Protein AF-A0A0M3T491-F1 (afdb_monomer)

Mean predicted aligned error: 10.69 Å

Foldseek 3Di:
DDPVVVVVVVQVPPPDDPVLVVLLVLLLVLLVQLLVLLLQLLVLVLCLVLPPDDDPPDDDSPPSVPSNVVSVVVNCVSRVVSLVVSVVCCVVVVPGDPVSCVSNVSSVVSSVVSSCVSNVVSVVVSVD

Radius of gyration: 20.45 Å; Cα contacts (8 Å, |Δi|>4): 96; chains: 1; bounding box: 51×39×50 Å

Structure (mmCIF, N/CA/C/O backbone):
data_AF-A0A0M3T491-F1
#
_entry.id   AF-A0A0M3T491-F1
#
loop_
_atom_site.group_PDB
_atom_site.id
_atom_site.type_symbol
_atom_site.label_atom_id
_atom_site.label_alt_id
_atom_site.label_comp_id
_atom_site.label_asym_id
_atom_site.label_entity_id
_atom_site.label_seq_id
_atom_site.pdbx_PDB_ins_code
_atom_site.Cartn_x
_atom_site.Cartn_y
_atom_site.Cartn_z
_atom_site.occupancy
_atom_site.B_iso_or_equiv
_atom_site.auth_seq_id
_atom_site.auth_comp_id
_atom_site.auth_asym_id
_atom_site.auth_atom_id
_atom_site.pdbx_PDB_model_num
ATOM 1 N N . MET A 1 1 ? -22.122 -30.042 24.358 1.00 50.72 1 MET A N 1
ATOM 2 C CA . MET A 1 1 ? -21.982 -28.845 23.497 1.00 50.72 1 MET A CA 1
ATOM 3 C C . MET A 1 1 ? -20.934 -27.952 24.135 1.00 50.72 1 MET A C 1
ATOM 5 O O . MET A 1 1 ? -21.122 -27.557 25.278 1.00 50.72 1 MET A O 1
ATOM 9 N N . SER A 1 2 ? -19.771 -27.819 23.492 1.00 48.56 2 SER A N 1
ATOM 10 C CA . SER A 1 2 ? -18.534 -27.357 24.131 1.00 48.56 2 SER A CA 1
ATOM 11 C C . SER A 1 2 ? -18.526 -25.845 24.368 1.00 48.56 2 SER A C 1
ATOM 13 O O . SER A 1 2 ? -19.044 -25.066 23.574 1.00 48.56 2 SER A O 1
ATOM 15 N N . HIS A 1 3 ? -17.867 -25.424 25.447 1.00 48.56 3 HIS A N 1
ATOM 16 C CA . HIS A 1 3 ? -17.597 -24.024 25.798 1.00 48.56 3 HIS A CA 1
ATOM 17 C C . HIS A 1 3 ? -16.931 -23.193 24.676 1.00 48.56 3 HIS A C 1
ATOM 19 O O . HIS A 1 3 ? -16.862 -21.966 24.780 1.00 48.56 3 HIS A O 1
ATOM 25 N N . GLU A 1 4 ? -16.426 -23.836 23.620 1.00 49.84 4 GLU A N 1
ATOM 26 C CA . GLU A 1 4 ? -15.821 -23.183 22.459 1.00 49.84 4 GLU A CA 1
ATOM 27 C C . GLU A 1 4 ? -16.860 -22.541 21.541 1.00 49.84 4 GLU A C 1
ATOM 29 O O . GLU A 1 4 ? -16.658 -21.409 21.107 1.00 49.84 4 GLU A O 1
ATOM 34 N N . THR A 1 5 ? -18.008 -23.184 21.300 1.00 50.03 5 THR A N 1
ATOM 35 C CA . THR A 1 5 ? -19.034 -22.631 20.392 1.00 50.03 5 THR A CA 1
ATOM 36 C C . THR A 1 5 ? -19.620 -21.328 20.937 1.00 50.03 5 THR A C 1
ATOM 38 O O . THR A 1 5 ? -19.892 -20.391 20.185 1.00 50.03 5 THR A O 1
ATOM 41 N N . THR A 1 6 ? -19.705 -21.202 22.262 1.00 48.41 6 THR A N 1
ATOM 42 C CA . THR A 1 6 ? -20.132 -19.971 22.934 1.00 48.41 6 THR A CA 1
ATOM 43 C C . THR A 1 6 ? -19.108 -18.838 22.805 1.00 48.41 6 THR A C 1
ATOM 45 O O . THR A 1 6 ? -19.504 -17.675 22.813 1.00 48.41 6 THR A O 1
ATOM 48 N N . ARG A 1 7 ? -17.802 -19.126 22.655 1.00 46.41 7 ARG A N 1
ATOM 49 C CA . ARG A 1 7 ? -16.784 -18.082 22.416 1.00 46.41 7 ARG A CA 1
ATOM 50 C C . ARG A 1 7 ? -16.881 -17.512 21.006 1.00 46.41 7 ARG A C 1
ATOM 52 O O . ARG A 1 7 ? -16.828 -16.295 20.870 1.00 46.41 7 ARG A O 1
ATOM 59 N N . TYR A 1 8 ? -17.096 -18.353 19.995 1.00 44.50 8 TYR A N 1
ATOM 60 C CA . TYR A 1 8 ? -17.261 -17.894 18.610 1.00 44.50 8 TYR A CA 1
ATOM 61 C C . TYR A 1 8 ? -18.517 -17.029 18.435 1.00 44.50 8 TYR A C 1
ATOM 63 O O . TYR A 1 8 ? -18.456 -15.968 17.817 1.00 44.50 8 TYR A O 1
ATOM 71 N N . LEU A 1 9 ? -19.633 -17.404 19.070 1.00 44.97 9 LEU A N 1
ATOM 72 C CA . LEU A 1 9 ? -20.852 -16.585 19.062 1.00 44.97 9 LEU A CA 1
ATOM 73 C C . LEU A 1 9 ? -20.700 -15.276 19.856 1.00 44.97 9 LEU A C 1
ATOM 75 O O . LEU A 1 9 ? -21.286 -14.261 19.485 1.00 44.97 9 LEU A O 1
ATOM 79 N N . LYS A 1 10 ? -19.880 -15.259 20.917 1.00 40.81 10 LYS A N 1
ATOM 80 C CA . LYS A 1 10 ? -19.593 -14.038 21.693 1.00 40.81 10 LYS A CA 1
ATOM 81 C C . LYS A 1 10 ? -18.606 -13.097 20.986 1.00 40.81 10 LYS A C 1
ATOM 83 O O . LYS A 1 10 ? -18.629 -11.900 21.254 1.00 40.81 10 LYS A O 1
ATOM 88 N N . TYR A 1 11 ? -17.792 -13.614 20.065 1.00 45.69 11 TYR A N 1
ATOM 89 C CA . TYR A 1 11 ? -16.920 -12.833 19.177 1.00 45.69 11 TYR A CA 1
ATOM 90 C C . TYR A 1 11 ? -17.698 -12.115 18.060 1.00 45.69 11 TYR A C 1
ATOM 92 O O . TYR A 1 11 ? -17.348 -10.999 17.677 1.00 45.69 11 TYR A O 1
ATOM 100 N N . GLY A 1 12 ? -18.824 -12.686 17.620 1.00 41.19 12 GLY A N 1
ATOM 101 C CA . GLY A 1 12 ? -19.695 -12.105 16.591 1.00 41.19 12 GLY A CA 1
ATOM 102 C C . GLY A 1 12 ? -20.471 -10.842 16.995 1.00 41.19 12 GLY A C 1
ATOM 103 O O . GLY A 1 12 ? -21.180 -10.286 16.162 1.00 41.19 12 GLY A O 1
ATOM 104 N N . ASN A 1 13 ? -20.360 -10.370 18.243 1.00 46.34 13 ASN A N 1
ATOM 105 C CA . ASN A 1 13 ? -21.100 -9.199 18.733 1.00 46.34 13 ASN A CA 1
ATOM 106 C C . ASN A 1 13 ? -20.210 -8.174 19.453 1.00 46.34 13 ASN A C 1
ATOM 108 O O . ASN A 1 13 ? -20.619 -7.519 20.414 1.00 46.34 13 ASN A O 1
ATOM 112 N N . THR A 1 14 ? -18.969 -8.024 18.995 1.00 55.06 14 THR A N 1
ATOM 113 C CA . THR A 1 14 ? -18.126 -6.906 19.420 1.00 55.06 14 THR A CA 1
ATOM 114 C C . THR A 1 14 ? -18.562 -5.681 18.620 1.00 55.06 14 THR A C 1
ATOM 116 O O . THR A 1 14 ? -18.238 -5.558 17.441 1.00 55.06 14 THR A O 1
ATOM 119 N N . ARG A 1 15 ? -19.361 -4.784 19.216 1.00 57.03 15 ARG A N 1
ATOM 120 C CA . ARG A 1 15 ? -19.705 -3.499 18.583 1.00 57.03 15 ARG A CA 1
ATOM 121 C C . ARG A 1 15 ? -18.404 -2.761 18.245 1.00 57.03 15 ARG A C 1
ATOM 123 O O . ARG A 1 15 ? -17.782 -2.192 19.136 1.00 57.03 15 ARG A O 1
ATOM 130 N N . LEU A 1 16 ? -18.011 -2.766 16.968 1.00 64.00 16 LEU A N 1
ATOM 131 C CA . LEU A 1 16 ? -16.921 -1.933 16.459 1.00 64.00 16 LEU A CA 1
ATOM 132 C C . LEU A 1 16 ? -17.177 -0.482 16.871 1.00 64.00 16 LEU A C 1
ATOM 134 O O . LEU A 1 16 ? -18.262 0.063 16.632 1.00 64.00 16 LEU A O 1
ATOM 138 N N . THR A 1 17 ? -16.171 0.130 17.488 1.00 73.69 17 THR A N 1
ATOM 139 C CA . THR A 1 17 ? -16.202 1.550 17.846 1.00 73.69 17 THR A CA 1
ATOM 140 C C . THR A 1 17 ? -16.364 2.399 16.581 1.00 73.69 17 THR A C 1
ATOM 142 O O . THR A 1 17 ? -15.955 1.990 15.491 1.00 73.69 17 THR A O 1
ATOM 145 N N . GLN A 1 18 ? -16.969 3.589 16.684 1.00 81.81 18 GLN A N 1
ATOM 146 C CA . GLN A 1 18 ? -17.143 4.457 15.508 1.00 81.81 18 GLN A CA 1
ATOM 147 C C . GLN A 1 18 ? -15.810 4.789 14.821 1.00 81.81 18 GLN A C 1
ATOM 149 O O . GLN A 1 18 ? -15.758 4.829 13.595 1.00 81.81 18 GLN A O 1
ATOM 154 N N . VAL A 1 19 ? -14.730 4.920 15.599 1.00 80.44 19 VAL A N 1
ATOM 155 C CA . VAL A 1 19 ? -13.365 5.109 15.091 1.00 80.44 19 VAL A CA 1
ATOM 156 C C . VAL A 1 19 ? -12.949 3.944 14.194 1.00 80.44 19 VAL A C 1
ATOM 158 O O . VAL A 1 19 ? -12.510 4.169 13.074 1.00 80.44 19 VAL A O 1
ATOM 161 N N . GLN A 1 20 ? -13.153 2.695 14.618 1.00 79.31 20 GLN A N 1
ATOM 162 C CA . GLN A 1 20 ? -12.793 1.531 13.801 1.00 79.31 20 GLN A CA 1
ATOM 163 C C . GLN A 1 20 ? -13.614 1.437 12.509 1.00 79.31 20 GLN A C 1
ATOM 165 O O . GLN A 1 20 ? -13.078 1.042 11.479 1.00 79.31 20 GLN A O 1
ATOM 170 N N . LYS A 1 21 ? -14.893 1.836 12.531 1.00 84.00 21 LYS A N 1
ATOM 171 C CA . LYS A 1 21 ? -15.722 1.889 11.314 1.00 84.00 21 LYS A CA 1
ATOM 172 C C . LYS A 1 21 ? -15.236 2.958 10.340 1.00 84.00 21 LYS A C 1
ATOM 174 O O . LYS A 1 21 ? -15.083 2.671 9.157 1.00 84.00 21 LYS A O 1
ATOM 179 N N . ALA A 1 22 ? -14.970 4.166 10.836 1.00 88.00 22 ALA A N 1
ATOM 180 C CA . ALA A 1 22 ? -14.430 5.252 10.025 1.00 88.00 22 ALA A CA 1
ATOM 181 C C . ALA A 1 22 ? -13.084 4.854 9.407 1.00 88.00 22 ALA A C 1
ATOM 183 O O . ALA A 1 22 ? -12.864 5.046 8.215 1.00 88.00 22 ALA A O 1
ATOM 184 N N . MET A 1 23 ? -12.227 4.207 10.197 1.00 88.19 23 MET A N 1
ATOM 185 C CA . MET A 1 23 ? -10.930 3.737 9.729 1.00 88.19 23 MET A CA 1
ATOM 186 C C . MET A 1 23 ? -11.039 2.582 8.747 1.00 88.19 23 MET A C 1
ATOM 188 O O . MET A 1 23 ? -10.248 2.525 7.817 1.00 88.19 23 MET A O 1
ATOM 192 N N . ALA A 1 24 ? -12.047 1.719 8.872 1.00 87.94 24 ALA A N 1
ATOM 193 C CA . ALA A 1 24 ? -12.282 0.687 7.875 1.00 87.94 24 ALA A CA 1
ATOM 194 C C . ALA A 1 24 ? -12.611 1.283 6.502 1.00 87.94 24 ALA A C 1
ATOM 196 O O . ALA A 1 24 ? -12.004 0.901 5.504 1.00 87.94 24 ALA A O 1
ATOM 197 N N . VAL A 1 25 ? -13.511 2.269 6.460 1.00 92.06 25 VAL A N 1
ATOM 198 C CA . VAL A 1 25 ? -13.827 3.001 5.225 1.00 92.06 25 VAL A CA 1
ATOM 199 C C . VAL A 1 25 ? -12.585 3.711 4.694 1.00 92.06 25 VAL A C 1
ATOM 201 O O . VAL A 1 25 ? -12.272 3.608 3.515 1.00 92.06 25 VAL A O 1
ATOM 204 N N . PHE A 1 26 ? -11.839 4.379 5.569 1.00 92.94 26 PHE A N 1
ATOM 205 C CA . PHE A 1 26 ? -10.636 5.111 5.199 1.00 92.94 26 PHE A CA 1
ATOM 206 C C . PHE A 1 26 ? -9.536 4.203 4.620 1.00 92.94 26 PHE A C 1
ATOM 208 O O . PHE A 1 26 ? -8.950 4.533 3.591 1.00 92.94 26 PHE A O 1
ATOM 215 N N . SER A 1 27 ? -9.298 3.032 5.218 1.00 91.88 27 SER A N 1
ATOM 216 C CA . SER A 1 27 ? -8.358 2.029 4.707 1.00 91.88 27 SER A CA 1
ATOM 217 C C . SER A 1 27 ? -8.810 1.441 3.366 1.00 91.88 27 SER A C 1
ATOM 219 O O . SER A 1 27 ? -7.983 1.252 2.480 1.00 91.88 27 SER A O 1
ATOM 221 N N . VAL A 1 28 ? -10.112 1.201 3.171 1.00 93.38 28 VAL A N 1
ATOM 222 C CA . VAL A 1 28 ? -10.649 0.736 1.879 1.00 93.38 28 VAL A CA 1
ATOM 223 C C . VAL A 1 28 ? -10.496 1.809 0.79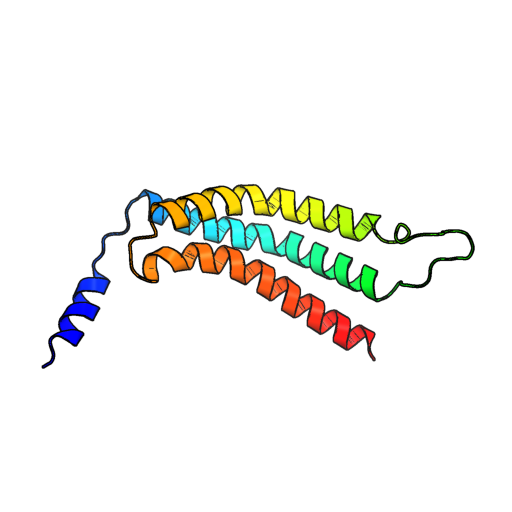9 1.00 93.38 28 VAL A C 1
ATOM 225 O O . VAL A 1 28 ? -10.042 1.509 -0.302 1.00 93.38 28 VAL A O 1
ATOM 228 N N . THR A 1 29 ? -10.795 3.070 1.113 1.00 94.75 29 THR A N 1
ATOM 229 C CA . THR A 1 29 ? -10.563 4.194 0.196 1.00 94.75 29 THR A CA 1
ATOM 230 C C . THR A 1 29 ? -9.083 4.312 -0.159 1.00 94.75 29 THR A C 1
ATOM 232 O O . THR A 1 29 ? -8.750 4.432 -1.335 1.00 94.75 29 THR A O 1
ATOM 235 N N . GLY A 1 30 ? -8.192 4.200 0.830 1.00 92.81 30 GLY A N 1
ATOM 236 C CA . GLY A 1 30 ? -6.747 4.185 0.606 1.00 92.81 30 GLY A CA 1
ATOM 237 C C . GLY A 1 30 ? -6.299 3.051 -0.312 1.00 92.81 30 GLY A C 1
ATOM 238 O O . GLY A 1 30 ? -5.488 3.277 -1.204 1.00 92.81 30 GLY A O 1
ATOM 239 N N . ALA A 1 31 ? -6.874 1.855 -0.157 1.00 93.44 31 ALA A N 1
ATOM 240 C CA . ALA A 1 31 ? -6.590 0.714 -1.023 1.00 93.44 31 ALA A CA 1
ATOM 241 C C . ALA A 1 31 ? -6.986 0.986 -2.483 1.00 93.44 31 ALA A C 1
ATOM 243 O O . ALA A 1 31 ? -6.210 0.688 -3.386 1.00 93.44 31 ALA A O 1
ATOM 244 N N . ILE A 1 32 ? -8.159 1.591 -2.715 1.00 94.94 32 ILE A N 1
ATOM 245 C CA . ILE A 1 32 ? -8.648 1.952 -4.058 1.00 94.94 32 ILE A CA 1
ATOM 246 C C . ILE A 1 32 ? -7.774 3.045 -4.684 1.00 94.94 32 ILE A C 1
ATOM 248 O O . ILE A 1 32 ? -7.355 2.922 -5.834 1.00 94.94 32 ILE A O 1
ATOM 252 N N . VAL A 1 33 ? -7.464 4.099 -3.924 1.00 94.75 33 VAL A N 1
ATOM 253 C CA . VAL A 1 33 ? -6.591 5.194 -4.378 1.00 94.75 33 VAL A CA 1
ATOM 254 C C . VAL A 1 33 ? -5.198 4.671 -4.725 1.00 94.75 33 VAL A C 1
ATOM 256 O O . VAL A 1 33 ? -4.588 5.138 -5.683 1.00 94.75 33 VAL A O 1
ATOM 259 N N . ALA A 1 34 ? -4.714 3.664 -3.996 1.00 93.4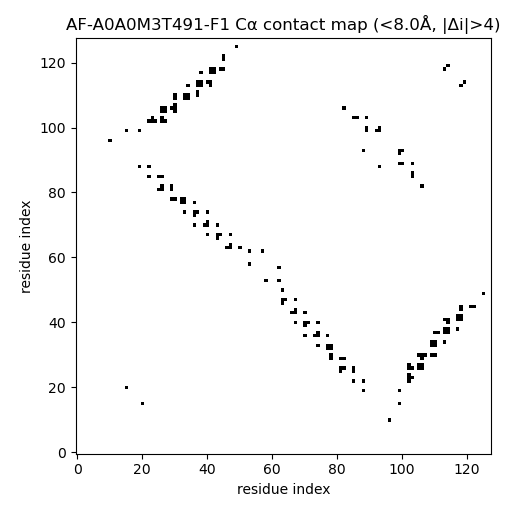4 34 ALA A N 1
ATOM 260 C CA . ALA A 1 34 ? -3.411 3.063 -4.224 1.00 93.44 34 ALA A CA 1
ATOM 261 C C . ALA A 1 34 ? -3.330 2.187 -5.486 1.00 93.44 34 ALA A C 1
ATOM 263 O O . ALA A 1 34 ? -2.219 1.855 -5.891 1.00 93.44 34 ALA A O 1
ATOM 264 N N . ILE A 1 35 ? -4.444 1.829 -6.139 1.00 93.06 35 ILE A N 1
ATOM 265 C CA . ILE A 1 35 ? -4.438 0.922 -7.303 1.00 93.06 35 ILE A CA 1
ATOM 266 C C . ILE A 1 35 ? -3.586 1.486 -8.445 1.00 93.06 35 ILE A C 1
ATOM 268 O O . ILE A 1 35 ? -2.624 0.855 -8.885 1.00 93.06 35 ILE A O 1
ATOM 272 N N . LEU A 1 36 ? -3.922 2.692 -8.905 1.00 92.94 36 LEU A N 1
ATOM 273 C CA . LEU A 1 36 ? -3.238 3.350 -10.017 1.00 92.94 36 LEU A CA 1
ATOM 274 C C . LEU A 1 36 ? -1.742 3.602 -9.746 1.00 92.94 36 LEU A C 1
ATOM 276 O O . LEU A 1 36 ? -0.922 3.220 -10.581 1.00 92.94 36 LEU A O 1
ATOM 280 N N . PRO A 1 37 ? -1.335 4.190 -8.606 1.00 92.94 37 PRO A N 1
ATOM 281 C CA . PRO A 1 37 ? 0.081 4.388 -8.334 1.00 92.94 37 PRO A CA 1
ATOM 282 C C . PRO A 1 37 ? 0.838 3.072 -8.095 1.00 92.94 37 PRO A C 1
ATOM 284 O O . PRO A 1 37 ? 2.015 3.004 -8.433 1.00 92.94 37 PRO A O 1
ATOM 287 N N . SER A 1 38 ? 0.191 2.012 -7.587 1.00 92.00 38 SER A N 1
ATOM 288 C CA . SER A 1 38 ? 0.816 0.677 -7.500 1.00 92.00 38 SER A CA 1
ATOM 289 C C . SER A 1 38 ? 1.115 0.111 -8.885 1.00 92.00 38 SER A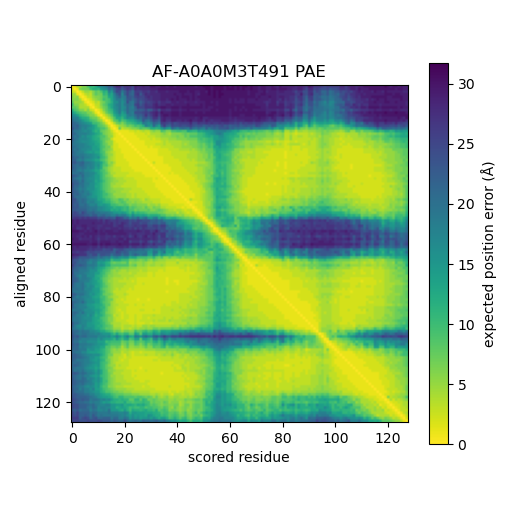 C 1
ATOM 291 O O . SER A 1 38 ? 2.167 -0.481 -9.100 1.00 92.00 38 SER A O 1
ATOM 293 N N . PHE A 1 39 ? 0.209 0.318 -9.843 1.00 90.31 39 PHE A N 1
ATOM 294 C CA . PHE A 1 39 ? 0.430 -0.079 -11.230 1.00 90.31 39 PHE A CA 1
ATOM 295 C C . PHE A 1 39 ? 1.597 0.694 -11.867 1.00 90.31 39 PHE A C 1
ATOM 297 O O . PHE A 1 39 ? 2.472 0.085 -12.479 1.00 90.31 39 PHE A O 1
ATOM 304 N N . LEU A 1 40 ? 1.667 2.017 -11.669 1.00 90.00 40 LEU A N 1
ATOM 305 C CA . LEU A 1 40 ? 2.795 2.833 -12.143 1.00 90.00 40 LEU A CA 1
ATOM 306 C C . LEU A 1 40 ? 4.128 2.395 -11.527 1.00 90.00 40 LEU A C 1
ATOM 308 O O . LEU A 1 40 ? 5.139 2.339 -12.224 1.00 90.00 40 LEU A O 1
ATOM 312 N N . LEU A 1 41 ? 4.125 2.048 -10.239 1.00 89.75 41 LEU A N 1
ATOM 313 C CA . LEU A 1 41 ? 5.303 1.524 -9.557 1.00 89.75 41 LEU A CA 1
ATOM 314 C C . LEU A 1 41 ? 5.722 0.155 -10.117 1.00 89.75 41 LEU A C 1
ATOM 316 O O . LEU A 1 41 ? 6.909 -0.065 -10.343 1.00 89.75 41 LEU A O 1
ATOM 320 N N . ALA A 1 42 ? 4.773 -0.740 -10.419 1.00 89.00 42 ALA A N 1
ATOM 321 C CA . ALA A 1 42 ? 5.066 -2.026 -11.060 1.00 89.00 42 ALA A CA 1
ATOM 322 C C . ALA A 1 42 ? 5.719 -1.856 -12.445 1.00 89.00 42 ALA A C 1
ATOM 324 O O . ALA A 1 42 ? 6.662 -2.578 -12.781 1.00 89.00 42 ALA A O 1
ATOM 325 N N . LEU A 1 43 ? 5.256 -0.881 -13.235 1.00 84.44 43 LEU A N 1
ATOM 326 C CA . LEU A 1 43 ? 5.879 -0.531 -14.514 1.00 84.44 43 LEU A CA 1
ATOM 327 C C . LEU A 1 43 ? 7.301 -0.002 -14.317 1.00 84.44 43 LEU A C 1
ATOM 329 O O . LEU A 1 43 ? 8.224 -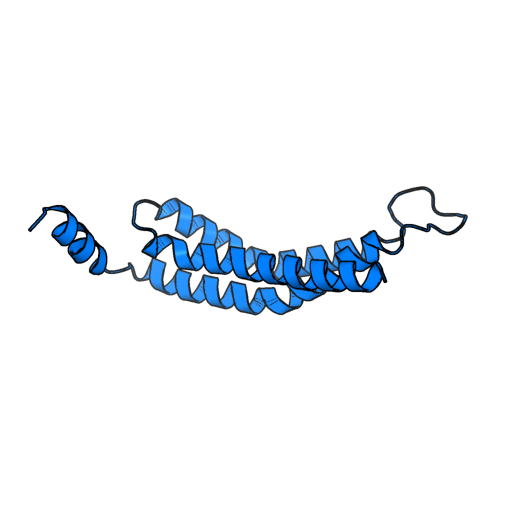0.525 -14.937 1.00 84.44 43 LEU A O 1
ATOM 333 N N . GLY A 1 44 ? 7.492 0.960 -13.408 1.00 82.88 44 GLY A N 1
ATOM 334 C CA . GLY A 1 44 ? 8.814 1.509 -13.096 1.00 82.88 44 GLY A CA 1
ATOM 335 C C . GLY A 1 44 ? 9.806 0.440 -12.626 1.00 82.88 44 GLY A C 1
A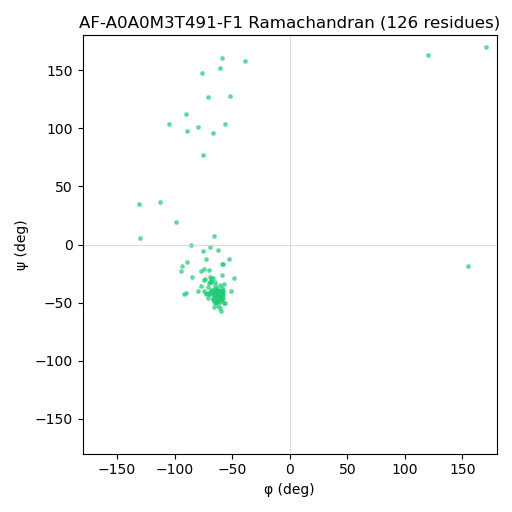TOM 336 O O . GLY A 1 44 ? 10.961 0.443 -13.045 1.00 82.88 44 GLY A O 1
ATOM 337 N N . MET A 1 45 ? 9.351 -0.525 -11.819 1.00 82.19 45 MET A N 1
ATOM 338 C CA . MET A 1 45 ? 10.159 -1.681 -11.412 1.00 82.19 45 MET A CA 1
ATOM 339 C C . MET A 1 45 ? 10.530 -2.575 -12.599 1.00 82.19 45 MET A C 1
ATOM 341 O O . MET A 1 45 ? 11.677 -2.995 -12.715 1.00 82.19 45 MET A O 1
ATOM 345 N N . THR A 1 46 ? 9.584 -2.861 -13.494 1.00 78.31 46 THR A N 1
ATOM 346 C CA . THR A 1 46 ? 9.833 -3.716 -14.667 1.00 78.31 46 THR A CA 1
ATOM 347 C C . THR A 1 46 ? 10.828 -3.068 -15.632 1.00 78.31 46 THR A C 1
ATOM 349 O O . THR A 1 46 ? 11.762 -3.723 -16.099 1.00 78.31 46 THR A O 1
ATOM 352 N N . GLU A 1 47 ? 10.662 -1.776 -15.919 1.00 75.06 4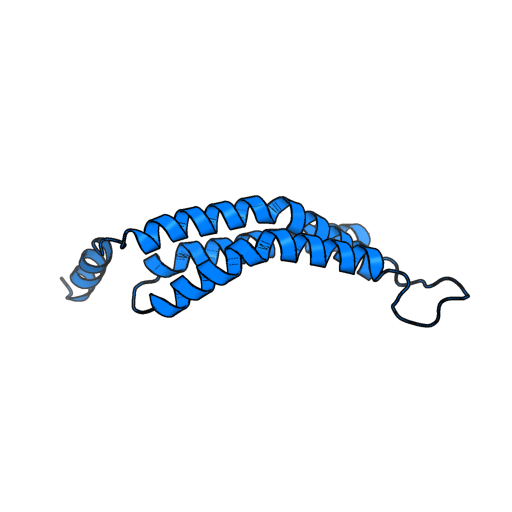7 GLU A N 1
ATOM 353 C CA . GLU A 1 47 ? 11.604 -1.018 -16.749 1.00 75.06 47 GLU A CA 1
ATOM 354 C C . GLU A 1 47 ? 13.010 -1.014 -16.145 1.00 75.06 47 GLU A C 1
ATOM 356 O O . GLU A 1 47 ? 13.991 -1.192 -16.867 1.00 75.06 47 GLU A O 1
ATOM 361 N N . TRP A 1 48 ? 13.109 -0.883 -14.820 1.00 73.19 48 TRP A N 1
ATOM 362 C CA . TRP A 1 48 ? 14.383 -0.948 -14.113 1.00 73.19 48 TRP A CA 1
ATOM 363 C C . TRP A 1 48 ? 15.085 -2.307 -14.281 1.00 73.19 48 TRP A C 1
ATOM 365 O O . TRP A 1 48 ? 16.282 -2.342 -14.556 1.00 73.19 48 TRP A O 1
ATOM 375 N N . PHE A 1 49 ? 14.355 -3.427 -14.192 1.00 70.44 49 PHE A N 1
ATOM 376 C CA . PHE A 1 49 ? 14.934 -4.765 -14.389 1.00 70.44 49 PHE A CA 1
ATOM 377 C C . PHE A 1 49 ? 15.336 -5.055 -15.844 1.00 70.44 49 PHE A C 1
ATOM 379 O O . PHE A 1 49 ? 16.303 -5.775 -16.077 1.00 70.44 49 PHE A O 1
ATOM 386 N N . THR A 1 50 ? 14.602 -4.522 -16.822 1.00 66.31 50 THR A N 1
ATOM 387 C CA . THR A 1 50 ? 14.778 -4.859 -18.249 1.00 66.31 50 THR A CA 1
ATOM 388 C C . THR A 1 50 ? 15.793 -3.986 -18.986 1.00 66.31 50 THR A C 1
ATOM 390 O O . THR A 1 50 ? 16.233 -4.364 -20.068 1.00 66.31 50 THR A O 1
ATOM 393 N N . ARG A 1 51 ? 16.198 -2.837 -18.430 1.00 60.88 51 ARG A N 1
ATOM 394 C CA . ARG A 1 51 ? 17.090 -1.875 -19.103 1.00 60.88 51 ARG A CA 1
ATOM 395 C C . ARG A 1 51 ? 18.472 -1.746 -18.462 1.00 60.88 51 ARG A C 1
ATOM 397 O O . ARG A 1 51 ? 19.040 -0.666 -18.465 1.00 60.88 51 ARG A O 1
ATOM 404 N N . MET A 1 52 ? 19.072 -2.824 -17.958 1.00 55.56 52 MET A N 1
ATOM 405 C CA . MET A 1 52 ? 20.414 -2.766 -17.337 1.00 55.56 52 MET A CA 1
ATOM 406 C C . MET A 1 52 ? 21.581 -2.401 -18.289 1.00 55.56 52 MET A C 1
ATOM 408 O O . MET A 1 52 ? 22.737 -2.419 -17.870 1.00 55.56 52 MET A O 1
ATOM 412 N N . GLU A 1 53 ? 21.323 -2.026 -19.543 1.00 54.47 53 GLU A N 1
ATOM 413 C CA . GLU A 1 53 ? 22.346 -1.506 -20.451 1.00 54.47 53 GLU A CA 1
ATOM 414 C C . GLU A 1 53 ? 22.460 0.019 -20.307 1.00 54.47 53 GLU A C 1
ATOM 416 O O . GLU A 1 53 ? 21.681 0.804 -20.859 1.00 54.47 53 GLU A O 1
ATOM 421 N N . CYS A 1 54 ? 23.443 0.455 -19.521 1.00 58.31 54 CYS A N 1
ATOM 422 C CA . CYS A 1 54 ? 23.927 1.829 -19.560 1.00 58.31 54 CYS A CA 1
ATOM 423 C C . CYS A 1 54 ? 24.692 2.041 -20.875 1.00 58.31 54 CYS A C 1
ATOM 425 O O . CYS A 1 54 ? 25.611 1.286 -21.191 1.00 58.31 54 CYS A O 1
ATOM 427 N N . GLY A 1 55 ? 24.329 3.075 -21.640 1.00 58.09 55 GLY A N 1
ATOM 428 C CA . GLY A 1 55 ? 25.114 3.491 -22.804 1.00 58.09 55 GLY A CA 1
ATOM 429 C C . GLY A 1 55 ? 26.556 3.867 -22.415 1.00 58.09 55 GLY A C 1
ATOM 430 O O . GLY A 1 55 ? 26.829 4.160 -21.246 1.00 58.09 55 GLY A O 1
ATOM 431 N N . PRO A 1 56 ? 27.504 3.882 -23.371 1.00 50.88 56 PRO A N 1
ATOM 432 C CA . PRO A 1 56 ? 28.898 4.205 -23.087 1.00 50.88 56 PRO A CA 1
ATOM 433 C C . PRO A 1 56 ? 29.011 5.680 -22.671 1.00 50.88 56 PRO A C 1
ATOM 435 O O . PRO A 1 56 ? 29.042 6.575 -23.510 1.00 50.88 56 PRO A O 1
ATOM 438 N N . GLY A 1 57 ? 29.026 5.943 -21.364 1.00 53.97 57 GLY A N 1
ATOM 439 C CA . GLY A 1 57 ? 29.138 7.298 -20.814 1.00 53.97 57 GLY A CA 1
ATOM 440 C C . GLY A 1 57 ? 28.553 7.477 -19.414 1.00 53.97 57 GLY A C 1
ATOM 441 O O . GLY A 1 57 ? 28.933 8.413 -18.717 1.00 53.97 57 GLY A O 1
ATOM 442 N N . SER A 1 58 ? 27.684 6.574 -18.963 1.00 53.75 58 SER A N 1
ATOM 443 C CA . SER A 1 58 ? 27.084 6.630 -17.630 1.00 53.75 58 SER A CA 1
ATOM 444 C C . SER A 1 58 ? 27.700 5.591 -16.697 1.00 53.75 58 SER A C 1
ATOM 446 O O . SER A 1 58 ? 27.420 4.397 -16.764 1.00 53.75 58 SER A O 1
ATOM 448 N N . TRP A 1 59 ? 28.568 6.064 -15.805 1.00 45.91 59 TRP A N 1
ATOM 449 C CA . TRP A 1 59 ? 29.118 5.265 -14.715 1.00 45.91 59 TRP A CA 1
ATOM 450 C C . TRP A 1 59 ? 28.199 5.412 -13.497 1.00 45.91 59 TRP A C 1
ATOM 452 O O . TRP A 1 59 ? 28.105 6.495 -12.924 1.00 45.91 59 TRP A O 1
ATOM 462 N N . GLY A 1 60 ? 27.510 4.333 -13.115 1.00 52.44 60 GLY A N 1
ATOM 463 C CA . GLY A 1 60 ? 26.639 4.277 -11.932 1.00 52.44 60 GLY A CA 1
ATOM 464 C C . GLY A 1 60 ? 25.172 3.952 -12.239 1.00 52.44 60 GLY A C 1
ATOM 465 O O . GLY A 1 60 ? 24.716 4.063 -13.374 1.00 52.44 60 GLY A O 1
ATOM 466 N N . SER A 1 61 ? 24.428 3.557 -11.202 1.00 53.56 61 SER A N 1
ATOM 467 C CA . SER A 1 61 ? 23.030 3.087 -11.245 1.00 53.56 61 SER A CA 1
ATOM 468 C C . SER A 1 61 ? 21.996 4.117 -11.742 1.00 53.56 61 SER A C 1
ATOM 470 O O . SER A 1 61 ? 20.832 3.780 -11.944 1.00 53.56 61 SER A O 1
ATOM 472 N N . GLY A 1 62 ? 22.411 5.360 -12.001 1.00 52.34 62 GLY A N 1
ATOM 473 C CA . GLY A 1 62 ? 21.534 6.511 -12.228 1.00 52.34 62 GLY A CA 1
ATOM 474 C C . GLY A 1 62 ? 20.817 6.602 -13.582 1.00 52.34 62 GLY A C 1
ATOM 475 O O . GLY A 1 62 ? 19.992 7.496 -13.750 1.00 52.34 62 GLY A O 1
ATOM 476 N N . CYS A 1 63 ? 21.072 5.721 -14.558 1.00 59.03 63 CYS A N 1
ATOM 477 C CA . CYS A 1 63 ? 20.438 5.838 -15.884 1.00 59.03 63 CYS A CA 1
ATOM 478 C C . CYS A 1 63 ? 18.921 5.621 -15.891 1.00 59.03 63 CYS A C 1
ATOM 480 O O . CYS A 1 63 ? 18.234 6.189 -16.737 1.00 59.03 63 CYS A O 1
ATOM 482 N N . TYR A 1 64 ? 18.403 4.823 -14.955 1.00 59.78 64 TYR A N 1
ATOM 483 C CA . TYR A 1 64 ? 16.993 4.411 -14.927 1.00 59.78 64 TYR A CA 1
ATOM 484 C C . TYR A 1 64 ? 16.335 4.624 -13.553 1.00 59.78 64 TYR A C 1
ATOM 486 O O . TYR A 1 64 ? 15.177 4.270 -13.343 1.00 59.78 64 TYR A O 1
ATOM 494 N N . GLU A 1 65 ? 17.050 5.251 -12.613 1.00 64.81 65 GLU A N 1
ATOM 495 C CA . GLU A 1 65 ? 16.538 5.581 -11.276 1.00 64.81 65 GLU A CA 1
ATOM 496 C C . GLU A 1 65 ? 15.480 6.691 -11.297 1.00 64.81 65 GLU A C 1
ATOM 498 O O . GLU A 1 65 ? 14.663 6.764 -10.383 1.00 64.81 65 GLU A O 1
ATOM 503 N N . GLY A 1 66 ? 15.442 7.529 -12.340 1.00 70.06 66 GLY A N 1
ATOM 504 C CA . GLY A 1 66 ? 14.487 8.636 -12.438 1.00 70.06 66 GLY A CA 1
ATOM 505 C C . GLY A 1 66 ? 13.030 8.169 -12.498 1.00 70.06 66 GLY A C 1
ATOM 506 O O . GLY A 1 66 ? 12.198 8.639 -11.725 1.00 70.06 66 GLY A O 1
ATOM 507 N N . THR A 1 67 ? 12.716 7.212 -13.374 1.00 77.25 67 THR A N 1
ATOM 508 C CA . THR A 1 67 ? 11.350 6.688 -13.546 1.00 77.25 67 THR A CA 1
ATOM 509 C C . THR A 1 67 ? 10.912 5.852 -12.345 1.00 77.25 67 THR A C 1
ATOM 511 O O . THR A 1 67 ? 9.798 6.023 -11.842 1.00 77.25 67 THR A O 1
ATOM 514 N N . LEU A 1 68 ? 1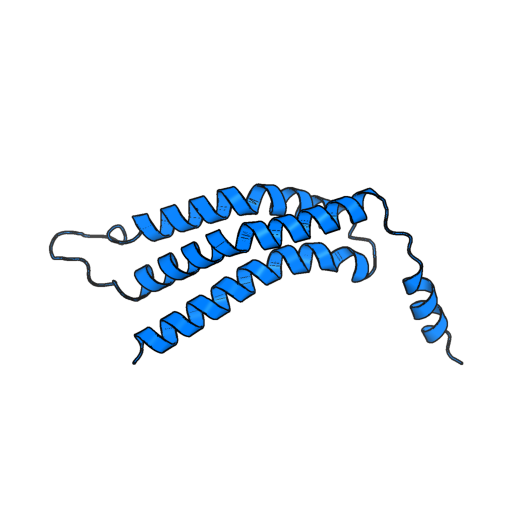1.805 4.999 -11.827 1.00 82.62 68 LEU A N 1
ATOM 515 C CA . LEU A 1 68 ? 11.545 4.218 -10.617 1.00 82.62 68 LEU A CA 1
ATOM 516 C C . LEU A 1 68 ? 11.334 5.138 -9.406 1.00 82.62 68 LEU A C 1
ATOM 518 O O . LEU A 1 68 ? 10.335 5.010 -8.703 1.00 82.62 68 LEU A O 1
ATOM 522 N N . GLY A 1 69 ? 12.219 6.113 -9.204 1.00 83.81 69 GLY A N 1
ATOM 523 C CA . GLY A 1 69 ? 12.126 7.086 -8.120 1.00 83.81 69 GLY A CA 1
ATOM 524 C C . GLY A 1 69 ? 10.855 7.927 -8.200 1.00 83.81 69 GLY A C 1
ATOM 525 O O . GLY A 1 69 ? 10.147 8.060 -7.205 1.00 83.81 69 GLY A O 1
ATOM 526 N N . LEU A 1 70 ? 10.506 8.434 -9.386 1.00 87.25 70 LEU A N 1
ATOM 527 C CA . LEU A 1 70 ? 9.282 9.212 -9.581 1.00 87.25 70 LEU A CA 1
ATOM 528 C C . LEU A 1 70 ? 8.030 8.373 -9.293 1.00 87.25 70 LEU A C 1
ATOM 530 O O . LEU A 1 70 ? 7.147 8.825 -8.566 1.00 87.25 70 LEU A O 1
ATOM 534 N N . SER A 1 71 ? 7.961 7.142 -9.808 1.00 89.56 71 SER A N 1
ATOM 535 C CA . SER A 1 71 ? 6.828 6.244 -9.548 1.00 89.56 71 SER A CA 1
ATOM 536 C C . SER A 1 71 ? 6.705 5.871 -8.063 1.00 89.56 71 SER A C 1
ATOM 538 O O . SER A 1 71 ? 5.596 5.854 -7.526 1.00 89.56 71 SER A O 1
ATOM 540 N N . ALA A 1 72 ? 7.829 5.678 -7.362 1.00 89.56 72 ALA A N 1
ATOM 541 C CA . ALA A 1 72 ? 7.862 5.429 -5.922 1.00 89.56 72 ALA A CA 1
ATOM 542 C C . ALA A 1 72 ? 7.413 6.650 -5.105 1.00 89.56 72 ALA A C 1
ATOM 544 O O . ALA A 1 72 ? 6.660 6.496 -4.144 1.00 89.56 72 ALA A O 1
ATOM 545 N N . ILE A 1 73 ? 7.817 7.862 -5.500 1.00 92.94 73 ILE A N 1
ATOM 546 C CA . ILE A 1 73 ? 7.370 9.111 -4.866 1.00 92.94 73 ILE A CA 1
ATOM 547 C C . ILE A 1 73 ? 5.864 9.291 -5.051 1.00 92.94 73 ILE A C 1
ATOM 549 O O . ILE A 1 73 ? 5.166 9.588 -4.083 1.00 92.94 73 ILE A O 1
ATOM 553 N N . VAL A 1 74 ? 5.349 9.073 -6.264 1.00 93.44 74 VAL A N 1
ATOM 554 C CA . VAL A 1 74 ? 3.908 9.138 -6.541 1.00 93.44 74 VAL A CA 1
ATOM 555 C C . VAL A 1 74 ? 3.167 8.113 -5.680 1.00 93.44 74 VAL A C 1
ATOM 557 O O . VAL A 1 74 ? 2.207 8.468 -5.000 1.00 93.44 74 VAL A O 1
ATOM 560 N N . PHE A 1 75 ? 3.645 6.869 -5.612 1.00 93.81 75 PHE A N 1
ATOM 561 C CA . PHE A 1 75 ? 3.062 5.864 -4.727 1.00 93.81 75 PHE A CA 1
ATOM 562 C C . PHE A 1 75 ? 3.061 6.296 -3.262 1.00 93.81 75 PHE A C 1
ATOM 564 O O . PHE A 1 75 ? 2.008 6.279 -2.627 1.00 93.81 75 PHE A O 1
ATOM 571 N N . ALA A 1 76 ? 4.194 6.754 -2.735 1.00 93.50 76 ALA A N 1
ATOM 572 C CA . ALA A 1 76 ? 4.296 7.216 -1.358 1.00 93.50 76 ALA A CA 1
ATOM 573 C C . ALA A 1 76 ? 3.342 8.386 -1.072 1.00 93.50 76 ALA A C 1
ATOM 575 O O . ALA A 1 76 ? 2.655 8.379 -0.052 1.00 93.50 76 ALA A O 1
ATOM 576 N N . PHE A 1 77 ? 3.243 9.356 -1.983 1.00 96.00 77 PHE A N 1
ATOM 577 C CA . PHE A 1 77 ? 2.394 10.534 -1.819 1.00 96.00 77 PHE A CA 1
ATOM 578 C C . PHE A 1 77 ? 0.907 10.176 -1.724 1.00 96.00 77 PHE A C 1
ATOM 580 O O . PHE A 1 77 ? 0.192 10.729 -0.891 1.00 96.00 77 PHE A O 1
ATOM 587 N N . PHE A 1 78 ? 0.446 9.220 -2.533 1.00 94.19 78 PHE A N 1
ATOM 588 C CA . PHE A 1 78 ? -0.949 8.781 -2.521 1.00 94.19 78 PHE A CA 1
ATOM 589 C C . PHE A 1 78 ? -1.247 7.722 -1.456 1.00 94.19 78 PHE A C 1
ATOM 591 O O . PHE A 1 78 ? -2.374 7.659 -0.979 1.00 94.19 78 PHE A O 1
ATOM 598 N N . TYR A 1 79 ? -0.270 6.904 -1.060 1.00 93.88 79 TYR A N 1
ATOM 599 C CA . TYR A 1 79 ? -0.477 5.792 -0.130 1.00 93.88 79 TYR A CA 1
ATOM 600 C C . TYR A 1 79 ? -0.245 6.171 1.339 1.00 93.88 79 TYR A C 1
ATOM 602 O O . TYR A 1 79 ? -1.038 5.796 2.207 1.00 93.88 79 TYR A O 1
ATOM 610 N N . LEU A 1 80 ? 0.809 6.938 1.651 1.00 94.38 80 LEU A N 1
ATOM 611 C CA . LEU A 1 80 ? 1.193 7.253 3.035 1.00 94.38 80 LEU A CA 1
ATOM 612 C C . LEU A 1 80 ? 0.116 7.990 3.844 1.00 94.38 80 LEU A C 1
ATOM 614 O O . LEU A 1 80 ? -0.070 7.615 5.008 1.00 94.38 80 LEU A O 1
ATOM 618 N N . PRO A 1 81 ? -0.635 8.963 3.282 1.00 95.81 81 PRO A N 1
ATOM 619 C CA . PRO A 1 81 ? -1.715 9.624 4.012 1.00 95.81 81 PRO A CA 1
ATOM 620 C C . PRO A 1 81 ? -2.789 8.649 4.498 1.00 95.81 81 PRO A C 1
ATOM 622 O O . PRO A 1 81 ? -3.433 8.912 5.510 1.00 95.81 81 PRO A O 1
ATOM 625 N N . PHE A 1 82 ? -2.959 7.510 3.817 1.00 94.88 82 PHE A N 1
ATOM 626 C CA . PHE A 1 82 ? -3.891 6.467 4.233 1.00 94.88 82 PHE A CA 1
ATOM 627 C C . PHE A 1 82 ? -3.244 5.440 5.158 1.00 94.88 82 PHE A C 1
ATOM 629 O O . PHE A 1 82 ? -3.839 5.026 6.156 1.00 94.88 82 PHE A O 1
ATOM 636 N N . PHE A 1 83 ? -2.013 5.043 4.841 1.00 93.06 83 PHE A N 1
ATOM 637 C CA . PHE A 1 83 ? -1.278 4.013 5.560 1.00 93.06 83 PHE A CA 1
ATOM 638 C C . PHE A 1 83 ? -0.950 4.406 6.998 1.00 93.06 83 PHE A C 1
ATOM 640 O O . PHE A 1 83 ? -1.247 3.646 7.915 1.00 93.06 83 PHE A O 1
ATOM 647 N N . VAL A 1 84 ? -0.381 5.594 7.213 1.00 93.94 84 VAL A N 1
ATOM 648 C CA . VAL A 1 84 ? 0.122 6.023 8.528 1.00 93.94 84 VAL A CA 1
ATOM 649 C C . VAL A 1 84 ? -0.983 6.076 9.595 1.00 93.94 84 VAL A C 1
ATOM 651 O O . VAL A 1 84 ? -0.840 5.408 10.623 1.00 93.94 84 VAL A O 1
ATOM 654 N N . PRO A 1 85 ? -2.106 6.791 9.394 1.00 90.81 85 PRO A N 1
ATOM 655 C CA . PRO A 1 85 ? -3.182 6.810 10.386 1.00 90.81 85 PRO A CA 1
ATOM 656 C C . PRO A 1 85 ? -3.894 5.453 10.512 1.00 90.81 85 PRO A C 1
ATOM 658 O O . PRO A 1 85 ? -4.299 5.089 11.616 1.00 90.81 85 PRO A O 1
ATOM 661 N N . SER A 1 86 ? -4.002 4.664 9.433 1.00 89.38 86 SER A N 1
ATOM 662 C CA . SER A 1 86 ? -4.567 3.303 9.503 1.00 89.38 86 SER A CA 1
ATOM 663 C C . SER A 1 86 ? -3.705 2.369 10.353 1.00 89.38 86 SER A C 1
ATOM 665 O O . SER A 1 86 ? -4.233 1.658 11.208 1.00 89.38 86 SER A O 1
ATOM 667 N N . LEU A 1 87 ? -2.381 2.418 10.180 1.00 90.94 87 LEU A N 1
ATOM 668 C CA . LEU A 1 87 ? -1.418 1.669 10.985 1.00 90.94 87 LEU A CA 1
ATOM 669 C C . LEU A 1 87 ? -1.469 2.105 12.452 1.00 90.94 87 LEU A C 1
ATOM 671 O O . LEU A 1 87 ? -1.502 1.263 13.347 1.00 90.94 87 LEU A O 1
ATOM 675 N N . TRP A 1 88 ? -1.517 3.414 12.705 1.00 89.88 88 TRP A N 1
ATOM 676 C CA . TRP A 1 88 ? -1.618 3.953 14.059 1.00 89.88 88 TRP A CA 1
ATOM 677 C C . TRP A 1 88 ? -2.840 3.399 14.797 1.00 89.88 88 TRP A C 1
ATOM 679 O O . TRP A 1 88 ? -2.714 2.854 15.895 1.00 89.88 88 TRP A O 1
ATOM 689 N N . VAL A 1 89 ? -4.021 3.467 14.175 1.00 86.56 89 VAL A N 1
ATOM 690 C CA . VAL A 1 89 ? -5.259 2.940 14.766 1.00 86.56 89 VAL A CA 1
ATOM 691 C C . VAL A 1 89 ? -5.176 1.423 14.936 1.00 86.56 89 VAL A C 1
ATOM 693 O O . VAL A 1 89 ? -5.552 0.918 15.994 1.00 86.56 89 VAL A O 1
ATOM 696 N N . ALA A 1 90 ? -4.639 0.693 13.957 1.00 86.56 90 ALA A N 1
ATOM 697 C CA . ALA A 1 90 ? -4.450 -0.751 14.075 1.00 86.56 90 ALA A CA 1
ATOM 698 C C . ALA A 1 90 ? -3.578 -1.122 15.291 1.00 86.56 90 ALA A C 1
ATOM 700 O O . ALA A 1 90 ? -3.911 -2.050 16.025 1.00 86.56 90 ALA A O 1
ATOM 701 N N . ILE A 1 91 ? -2.511 -0.361 15.566 1.00 87.69 91 ILE A N 1
ATOM 702 C CA . ILE A 1 91 ? -1.635 -0.573 16.728 1.00 87.69 91 ILE A CA 1
ATOM 703 C C . ILE A 1 91 ? -2.340 -0.201 18.040 1.00 87.69 91 ILE A C 1
ATOM 705 O O . ILE A 1 91 ? -2.280 -0.968 19.004 1.00 87.69 91 ILE A O 1
ATOM 709 N N . VAL A 1 92 ? -3.012 0.952 18.099 1.00 85.38 92 VAL A N 1
ATOM 710 C CA . VAL A 1 92 ? -3.669 1.449 19.323 1.00 85.38 92 VAL A CA 1
ATOM 711 C C . VAL A 1 92 ? -4.824 0.538 19.745 1.00 85.38 92 VAL A C 1
ATOM 713 O O . VAL A 1 92 ? -4.958 0.203 20.923 1.00 85.38 92 VAL A O 1
ATOM 716 N N . TYR A 1 93 ? -5.624 0.072 18.784 1.00 77.81 93 TYR A N 1
ATOM 717 C CA . TYR A 1 93 ? -6.795 -0.776 19.025 1.00 77.81 93 TYR A CA 1
ATOM 718 C C . TYR A 1 93 ? -6.515 -2.270 18.797 1.00 77.81 93 TYR A C 1
ATOM 720 O O . TYR A 1 93 ? -7.448 -3.065 18.686 1.00 77.81 93 TYR A O 1
ATOM 728 N N . ARG A 1 94 ? -5.236 -2.679 18.802 1.00 74.75 94 ARG A N 1
ATOM 729 C CA . ARG A 1 94 ? -4.786 -4.063 18.548 1.00 74.75 94 ARG A CA 1
ATOM 730 C C . ARG A 1 94 ? -5.362 -5.125 19.486 1.00 74.75 94 ARG A C 1
ATOM 732 O O . ARG A 1 94 ? -5.239 -6.315 19.208 1.00 74.75 94 ARG A O 1
ATOM 739 N N . LYS A 1 95 ? -5.921 -4.722 20.634 1.00 67.06 95 LYS A N 1
ATOM 740 C CA . LYS A 1 95 ? -6.511 -5.627 21.630 1.00 67.06 95 LYS A CA 1
ATOM 741 C C . LYS A 1 95 ? -7.877 -6.121 21.135 1.00 67.06 95 LYS A C 1
ATOM 743 O O . LYS A 1 95 ? -8.912 -5.644 21.587 1.00 67.06 95 LYS A O 1
ATOM 748 N N . GLY A 1 96 ? -7.880 -7.067 20.199 1.00 61.47 96 GLY A N 1
ATOM 749 C CA . GLY A 1 96 ? -9.091 -7.734 19.727 1.00 61.47 96 GLY A CA 1
ATOM 750 C C . GLY A 1 96 ? -8.874 -8.612 18.495 1.00 61.47 96 GLY A C 1
ATOM 751 O O . GLY A 1 96 ? -7.814 -8.574 17.877 1.00 61.47 96 GLY A O 1
ATOM 752 N N . ASP A 1 97 ? -9.919 -9.385 18.201 1.00 67.12 97 ASP A N 1
ATOM 753 C CA . ASP A 1 97 ? -10.124 -10.320 17.087 1.00 67.12 97 ASP A CA 1
ATOM 754 C C . ASP A 1 97 ? -9.570 -9.862 15.720 1.00 67.12 97 ASP A C 1
ATOM 756 O O . ASP A 1 97 ? -9.462 -8.662 15.447 1.00 67.12 97 ASP A O 1
ATOM 760 N N . LEU A 1 98 ? -9.322 -10.818 14.813 1.00 67.06 98 LEU A N 1
ATOM 761 C CA . LEU A 1 98 ? -8.996 -10.588 13.396 1.00 67.06 98 LEU A CA 1
ATOM 762 C C . LEU A 1 98 ? -9.967 -9.602 12.719 1.00 67.06 98 LEU A C 1
ATOM 764 O O . LEU A 1 98 ? -9.570 -8.861 11.818 1.00 67.06 98 LEU A O 1
ATOM 768 N N . ALA A 1 99 ? -11.215 -9.536 13.191 1.00 66.88 99 ALA A N 1
ATOM 769 C CA . ALA A 1 99 ? -12.230 -8.583 12.748 1.00 66.88 99 ALA A CA 1
ATOM 770 C C . ALA A 1 99 ? -11.842 -7.096 12.924 1.00 66.88 99 ALA A C 1
ATOM 772 O O . ALA A 1 99 ? -12.450 -6.231 12.302 1.00 66.88 99 ALA A O 1
ATOM 773 N N . ASN A 1 100 ? -10.831 -6.770 13.731 1.00 70.44 100 ASN A N 1
ATOM 774 C CA . ASN A 1 100 ? -10.322 -5.399 13.858 1.00 70.44 100 ASN A CA 1
ATOM 775 C C . ASN A 1 100 ? -9.135 -5.111 12.927 1.00 70.44 100 ASN A C 1
ATOM 777 O O . ASN A 1 100 ? -8.830 -3.949 12.667 1.00 70.44 100 ASN A O 1
ATOM 781 N N . TRP A 1 101 ? -8.476 -6.155 12.421 1.00 79.00 101 TRP A N 1
ATOM 782 C CA . TRP A 1 101 ? -7.279 -6.047 11.584 1.00 79.00 101 TRP A CA 1
ATOM 783 C C . TRP A 1 101 ? -7.589 -6.075 10.090 1.00 79.00 101 TRP A C 1
ATOM 785 O O . TRP A 1 101 ? -6.799 -5.550 9.306 1.00 79.00 101 TRP A O 1
ATOM 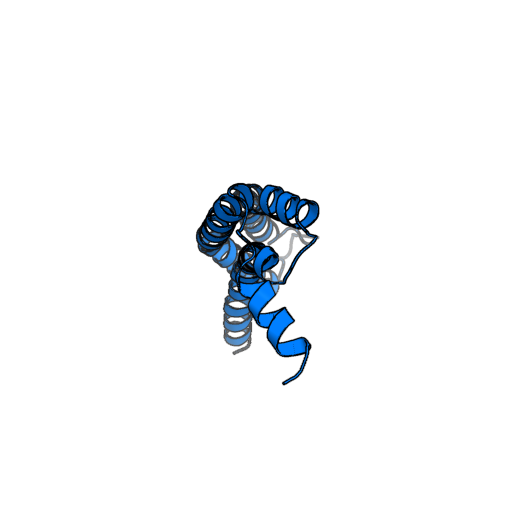795 N N . TRP A 1 102 ? -8.734 -6.641 9.687 1.00 84.56 102 TRP A N 1
ATOM 796 C CA . TRP A 1 102 ? -9.083 -6.798 8.272 1.00 84.56 102 TRP A CA 1
ATOM 797 C C . TRP A 1 102 ? -8.954 -5.514 7.434 1.00 84.56 102 TRP A C 1
ATOM 799 O O . TRP A 1 102 ? -8.433 -5.627 6.327 1.00 84.56 102 TRP A O 1
ATOM 809 N N . PRO A 1 103 ? -9.324 -4.298 7.897 1.00 85.81 103 PRO A N 1
ATOM 810 C CA . PRO A 1 103 ? -9.246 -3.134 7.021 1.00 85.81 103 PRO A CA 1
ATOM 811 C C . PRO A 1 103 ? -7.802 -2.714 6.751 1.00 85.81 103 PRO A C 1
ATOM 813 O O . PRO A 1 103 ? -7.458 -2.348 5.630 1.00 85.81 103 PRO A O 1
ATOM 816 N N . PHE A 1 104 ? -6.936 -2.837 7.759 1.00 88.81 104 PHE A N 1
ATOM 817 C CA . PHE A 1 104 ? -5.508 -2.595 7.595 1.00 88.81 104 PHE A CA 1
ATOM 818 C C . PHE A 1 104 ? -4.862 -3.666 6.706 1.00 88.81 104 PHE A C 1
ATOM 820 O O . PHE A 1 104 ? -4.045 -3.348 5.847 1.00 88.81 104 PHE A O 1
ATOM 827 N N . ILE A 1 105 ? -5.279 -4.929 6.850 1.00 89.56 105 ILE A N 1
ATOM 828 C CA . ILE A 1 105 ? -4.846 -6.013 5.961 1.00 89.56 105 ILE A CA 1
ATOM 829 C C . ILE A 1 105 ? -5.241 -5.702 4.514 1.00 89.56 105 ILE A C 1
ATOM 831 O O . ILE A 1 105 ? -4.403 -5.838 3.629 1.00 89.56 105 ILE A O 1
ATOM 835 N N . VAL A 1 106 ? -6.468 -5.242 4.252 1.00 91.19 106 VAL A N 1
ATOM 836 C CA . VAL A 1 106 ? -6.913 -4.849 2.900 1.00 91.19 106 VAL A CA 1
ATOM 837 C C . VAL A 1 106 ? -6.036 -3.732 2.334 1.00 91.19 106 VAL A C 1
ATOM 839 O O . VAL A 1 106 ? -5.559 -3.848 1.206 1.00 91.19 106 VAL A O 1
ATOM 842 N N . LEU A 1 107 ? -5.756 -2.695 3.128 1.00 93.19 107 LEU A N 1
ATOM 843 C CA . LEU A 1 107 ? -4.897 -1.585 2.711 1.00 93.19 107 LEU A CA 1
ATOM 844 C C . LEU A 1 107 ? -3.489 -2.041 2.311 1.00 93.19 107 LEU A C 1
ATOM 846 O O . LEU A 1 107 ? -2.941 -1.519 1.349 1.00 93.19 107 LEU A O 1
ATOM 850 N N . CYS A 1 108 ? -2.927 -3.026 3.010 1.00 93.44 108 CYS A N 1
ATOM 851 C CA . CYS A 1 108 ? -1.606 -3.574 2.702 1.00 93.44 108 CYS A CA 1
ATOM 852 C C . CYS A 1 108 ? -1.626 -4.575 1.537 1.00 93.44 108 CYS A C 1
ATOM 854 O O . CYS A 1 108 ? -0.710 -4.608 0.718 1.00 93.44 108 CYS A O 1
ATOM 856 N N . THR A 1 109 ? -2.649 -5.427 1.477 1.00 93.81 109 THR A N 1
ATOM 857 C CA . THR A 1 109 ? -2.704 -6.550 0.531 1.00 93.81 109 THR A CA 1
ATOM 858 C C . THR A 1 109 ? -3.053 -6.109 -0.879 1.00 93.81 109 THR A C 1
ATOM 860 O O . THR A 1 109 ? -2.493 -6.668 -1.815 1.00 93.81 109 THR A O 1
ATOM 863 N N . VAL A 1 110 ? -3.914 -5.104 -1.061 1.00 94.06 110 VAL A N 1
ATOM 864 C CA . VAL A 1 110 ? -4.321 -4.645 -2.400 1.00 94.06 110 VAL A CA 1
ATOM 865 C C . VAL A 1 110 ? -3.134 -4.093 -3.211 1.00 94.06 110 VAL A C 1
ATOM 867 O O . VAL A 1 110 ? -2.894 -4.614 -4.301 1.00 94.06 110 VAL A O 1
ATOM 870 N N . PRO A 1 111 ? -2.330 -3.133 -2.709 1.00 91.00 111 PRO A N 1
ATOM 871 C CA . PRO A 1 111 ? -1.131 -2.670 -3.411 1.00 91.00 111 PRO A CA 1
ATOM 872 C C . PRO A 1 111 ? -0.134 -3.796 -3.689 1.00 91.00 111 PRO A C 1
ATOM 874 O O . PRO A 1 111 ? 0.369 -3.912 -4.803 1.00 91.00 111 PRO A O 1
ATOM 877 N N . MET A 1 112 ? 0.111 -4.671 -2.705 1.00 92.00 112 MET A N 1
ATOM 878 C CA . MET A 1 112 ? 1.039 -5.796 -2.867 1.00 92.00 112 MET A CA 1
ATOM 879 C C . MET A 1 112 ? 0.555 -6.791 -3.922 1.00 92.00 112 MET A C 1
ATOM 881 O O . MET A 1 112 ? 1.350 -7.247 -4.738 1.00 92.00 112 MET A O 1
ATOM 885 N N . ALA A 1 113 ? -0.741 -7.101 -3.957 1.00 92.69 113 ALA A N 1
ATOM 886 C CA . ALA A 1 113 ? -1.322 -7.975 -4.968 1.00 92.69 113 ALA A CA 1
ATOM 887 C C . ALA A 1 113 ? -1.168 -7.383 -6.374 1.00 92.69 113 ALA A C 1
ATOM 889 O O . ALA A 1 113 ? -0.837 -8.112 -7.303 1.00 92.69 113 ALA A O 1
ATOM 890 N N . ILE A 1 114 ? -1.343 -6.067 -6.528 1.00 91.94 114 ILE A N 1
ATOM 891 C CA . ILE A 1 114 ? -1.146 -5.372 -7.807 1.00 91.94 114 ILE A CA 1
ATOM 892 C C . ILE A 1 114 ? 0.324 -5.423 -8.223 1.00 91.94 114 ILE A C 1
ATOM 894 O O . ILE A 1 114 ? 0.617 -5.814 -9.351 1.00 91.94 114 ILE A O 1
ATOM 898 N N . LEU A 1 115 ? 1.245 -5.087 -7.318 1.00 89.75 115 LEU A N 1
ATOM 899 C CA . LEU A 1 115 ? 2.684 -5.134 -7.588 1.00 89.75 115 LEU A CA 1
ATOM 900 C C . LEU A 1 115 ? 3.138 -6.541 -7.992 1.00 89.75 115 LEU A C 1
ATOM 902 O O . LEU A 1 115 ? 3.876 -6.689 -8.960 1.00 89.75 115 LEU A O 1
ATOM 906 N N . LEU A 1 116 ? 2.664 -7.577 -7.295 1.00 89.19 116 LEU A N 1
ATOM 907 C CA . LEU A 1 116 ? 3.002 -8.968 -7.598 1.00 89.19 116 LEU A CA 1
ATOM 908 C C . LEU A 1 116 ? 2.361 -9.454 -8.899 1.00 89.19 116 LEU A C 1
ATOM 910 O O . LEU A 1 116 ? 3.027 -10.117 -9.689 1.00 89.19 116 LEU A O 1
ATOM 914 N N . PHE A 1 117 ? 1.089 -9.128 -9.137 1.00 89.62 117 PHE A N 1
ATOM 915 C CA . PHE A 1 117 ? 0.385 -9.543 -10.346 1.00 89.62 117 PHE A CA 1
ATOM 916 C C . PHE A 1 117 ? 0.998 -8.891 -11.583 1.00 89.62 117 PHE A C 1
ATOM 918 O O . PHE A 1 117 ? 1.409 -9.592 -12.502 1.00 89.62 117 PHE A O 1
ATOM 925 N N . PHE A 1 118 ? 1.120 -7.563 -11.599 1.00 86.75 118 PHE A N 1
ATOM 926 C CA . PHE A 1 118 ? 1.673 -6.860 -12.751 1.00 86.75 118 PHE A CA 1
ATOM 927 C C . PHE A 1 118 ? 3.177 -7.061 -12.873 1.00 86.75 118 PHE A C 1
ATOM 929 O O . PHE A 1 118 ? 3.635 -7.354 -13.968 1.00 86.75 118 PHE A O 1
ATOM 936 N N . GLY A 1 119 ? 3.938 -7.006 -11.778 1.00 80.62 119 GLY A N 1
ATOM 937 C CA . GLY A 1 119 ? 5.367 -7.317 -11.811 1.00 80.62 119 GLY A CA 1
ATOM 938 C C . GLY A 1 119 ? 5.630 -8.734 -12.325 1.00 80.62 119 GLY A C 1
ATOM 939 O O . GLY A 1 119 ? 6.446 -8.921 -13.220 1.00 80.62 119 GLY A O 1
ATOM 940 N N . GLY A 1 120 ? 4.883 -9.731 -11.841 1.00 79.44 120 GLY A N 1
ATOM 941 C CA . GLY A 1 120 ? 4.995 -11.115 -12.303 1.00 79.44 120 GLY A CA 1
ATOM 942 C C . GLY A 1 120 ? 4.606 -11.292 -13.772 1.00 79.44 120 GLY A C 1
ATOM 943 O O . GLY A 1 120 ? 5.367 -11.874 -14.539 1.00 79.44 120 GLY A O 1
ATOM 944 N N . VAL A 1 121 ? 3.451 -10.764 -14.191 1.00 80.81 121 VAL A N 1
ATOM 945 C CA . VAL A 1 121 ? 2.988 -10.843 -15.590 1.00 80.81 121 VAL A CA 1
ATOM 946 C C . VAL A 1 121 ? 3.966 -10.150 -16.538 1.00 80.81 121 VAL A C 1
ATOM 948 O O 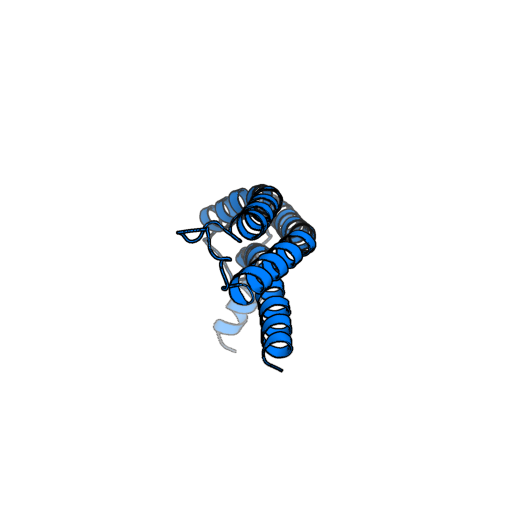. VAL A 1 121 ? 4.287 -10.692 -17.595 1.00 80.81 121 VAL A O 1
ATOM 951 N N . LEU A 1 122 ? 4.459 -8.967 -16.172 1.00 74.12 122 LEU A N 1
ATOM 952 C CA . LEU A 1 122 ? 5.383 -8.200 -17.000 1.00 74.12 122 LEU A CA 1
ATOM 953 C C . LEU A 1 122 ? 6.758 -8.872 -17.090 1.00 74.12 122 LEU A C 1
ATOM 955 O O . LEU A 1 122 ? 7.303 -8.958 -18.186 1.00 74.12 122 LEU A O 1
ATOM 959 N N . LEU A 1 123 ? 7.279 -9.427 -15.990 1.00 70.06 123 LEU A N 1
ATOM 960 C CA . LEU A 1 123 ? 8.531 -10.193 -16.002 1.00 70.06 123 LEU A CA 1
ATOM 961 C C . LEU A 1 123 ? 8.418 -11.475 -16.838 1.00 70.06 123 LEU A C 1
ATOM 963 O O . LEU A 1 123 ? 9.318 -11.778 -17.616 1.00 70.06 123 LEU A O 1
ATOM 967 N N . VAL A 1 124 ? 7.307 -12.213 -16.728 1.00 76.00 124 VAL A N 1
ATOM 968 C CA . VAL A 1 124 ? 7.074 -13.428 -17.530 1.00 76.00 124 VAL A CA 1
ATOM 969 C C . VAL A 1 124 ? 6.978 -13.106 -19.022 1.00 76.00 124 VAL A C 1
ATOM 971 O O . VAL A 1 124 ? 7.469 -13.876 -19.843 1.00 76.00 124 VAL A O 1
ATOM 974 N N . ASN A 1 125 ? 6.357 -11.982 -19.384 1.00 70.00 125 ASN A N 1
ATOM 975 C CA . ASN A 1 125 ? 6.273 -11.551 -20.778 1.00 70.00 125 ASN A CA 1
ATOM 976 C C . ASN A 1 125 ? 7.601 -10.998 -21.311 1.00 70.00 125 ASN A C 1
ATOM 978 O O . ASN A 1 125 ? 7.862 -11.157 -22.495 1.00 70.00 125 ASN A O 1
ATOM 982 N N . ALA A 1 126 ? 8.434 -10.386 -20.466 1.00 62.28 126 ALA A N 1
ATOM 983 C CA . ALA A 1 126 ? 9.762 -9.907 -20.851 1.00 62.28 126 ALA A CA 1
ATOM 984 C C . ALA A 1 126 ? 10.798 -11.036 -21.014 1.00 62.28 126 ALA A C 1
ATOM 986 O O . ALA A 1 126 ? 11.812 -10.843 -21.673 1.00 62.28 126 ALA A O 1
ATOM 987 N N . ALA A 1 127 ? 10.560 -12.204 -20.406 1.00 60.03 127 ALA A N 1
ATOM 988 C CA . ALA A 1 127 ? 11.431 -13.378 -20.506 1.00 60.03 127 ALA A CA 1
ATOM 989 C C . ALA A 1 127 ? 11.149 -14.274 -21.734 1.00 60.03 127 ALA A C 1
ATOM 991 O O . ALA A 1 127 ? 11.798 -15.311 -21.881 1.00 60.03 127 ALA A O 1
ATOM 992 N N . LYS A 1 128 ? 10.168 -13.917 -22.572 1.00 53.09 128 LYS A N 1
ATOM 993 C CA . LYS A 1 128 ? 9.839 -14.598 -23.834 1.00 53.09 128 LYS A CA 1
ATOM 994 C C . LYS A 1 128 ? 10.391 -13.822 -25.018 1.00 53.09 128 LYS A C 1
ATOM 996 O O . LYS A 1 128 ? 10.824 -14.500 -25.972 1.00 53.09 128 LYS A O 1
#

Nearest PDB structures (foldseek):
  4mrn-assembly1_A  TM=4.593E-01  e=2.547E+00  Novosphingobium aromaticivorans DSM 12444
  6pam-assembly4_H  TM=4.464E-01  e=3.135E+00  Novosphingobium aromaticivorans DSM 12444

pLDDT: mean 76.95, std 16.71, range [40.81, 96.0]

Sequence (128 aa):
MSHETTRYLKYGNTRLTQVQKAMAVFSVTGAIVAILPSFLLALGMTEWFTRMECGPGSWGSGCYEGTLGLSAIVFAFFYLPFFVPSLWVAIVYRKGDLANWWPFIVLCTVPMAILLFFGGVLLVNAAK

Secondary structure (DSSP, 8-state):
--HHHHHHHHHTT----HHHHHHHHHHHHHHHHTHHHHHHHHHHHHHHHH-----TT--SGGGSHHHHHHHHHHHHHHHHHHHHHHHHHHHHT-SS-GGGTHHHHHHHHHHHHHHHHHHHHHHHHHT-

Solvent-accessible surface area (backbone atoms only — not comparable to full-atom values): 7107 Å² total; per-residue (Å²): 136,62,80,61,64,59,49,58,62,59,60,76,66,66,80,73,50,70,66,57,53,54,44,33,52,46,17,50,51,29,23,60,62,24,47,64,35,26,51,47,30,23,50,23,51,48,53,48,72,73,55,78,74,66,62,99,84,60,89,67,82,69,87,52,44,62,57,32,50,52,25,47,49,51,28,48,67,59,32,44,79,33,47,54,60,39,52,50,51,46,63,76,62,51,88,64,60,71,89,70,45,51,35,54,49,47,35,56,46,48,34,50,51,45,31,51,50,49,34,50,53,52,51,58,61,70,76,107